Protein AF-A0A536TAF4-F1 (afdb_monomer)

Foldseek 3Di:
DLVVLLVPDDLVRLLVVLLVVLVVRDDPVVVVSSVSVVVPDVPSVVSSVVVVVVSVVVVVVVD

Sequence (63 aa):
MLRKLARLISCKEASRALSQMQDGSVSLPLYLRIRLHLIWCEACKRFEQQLRFLHRTMRRYRQ

Radius of gyration: 12.65 Å; Cα contacts (8 Å, |Δi|>4): 38; chains: 1; bounding box: 25×22×41 Å

Mean predicted aligned error: 5.21 Å

Secondary structure (DSSP, 8-state):
-HHHHHTSS-HHHHHHHHHHHHTT---HHHHHHHHHHHHH-HHHHHHHHHHHHHHHHHHHHT-

Solvent-accessible surface area (backbone atoms only — not comparable to full-atom values): 3676 Å² total; per-residue (Å²): 120,68,74,60,57,29,61,71,56,52,74,70,54,42,52,52,50,57,53,36,49,77,74,69,72,65,54,71,72,58,52,54,42,43,57,47,25,42,76,78,32,65,68,58,44,53,50,52,52,52,52,52,50,52,53,53,51,52,57,59,72,74,106

Structure (mmCIF, N/CA/C/O backbone):
data_AF-A0A536TAF4-F1
#
_entry.id   AF-A0A536TAF4-F1
#
loop_
_atom_site.group_PDB
_atom_site.id
_atom_site.type_symbol
_atom_site.label_atom_id
_atom_site.label_alt_id
_atom_site.label_comp_id
_atom_site.label_asym_id
_atom_site.label_entity_id
_atom_site.label_seq_id
_atom_site.pdbx_PDB_ins_code
_atom_site.Cartn_x
_atom_site.Cartn_y
_atom_site.Cartn_z
_atom_site.occupancy
_atom_site.B_iso_or_equiv
_atom_site.auth_seq_id
_atom_site.auth_comp_id
_atom_site.auth_asym_id
_atom_site.auth_atom_id
_atom_site.pdbx_PDB_model_num
ATOM 1 N N . MET A 1 1 ? 4.791 -1.195 -22.694 1.00 54.16 1 MET A N 1
ATOM 2 C CA . MET A 1 1 ? 5.546 -0.290 -21.790 1.00 54.16 1 MET A CA 1
ATOM 3 C C . MET A 1 1 ? 5.033 -0.236 -20.341 1.00 54.16 1 MET A C 1
ATOM 5 O O . MET A 1 1 ? 5.860 -0.068 -19.453 1.00 54.16 1 MET A O 1
ATOM 9 N N . LEU A 1 2 ? 3.741 -0.464 -20.047 1.00 56.88 2 LEU A N 1
ATOM 10 C CA . LEU A 1 2 ? 3.194 -0.407 -18.671 1.00 56.88 2 LEU A CA 1
ATOM 11 C C . LEU A 1 2 ? 3.834 -1.376 -17.648 1.00 56.88 2 LEU A C 1
ATOM 13 O O . LEU A 1 2 ? 3.929 -1.061 -16.465 1.00 56.88 2 LEU A O 1
ATOM 17 N N . ARG A 1 3 ? 4.312 -2.549 -18.087 1.00 55.38 3 ARG A N 1
ATOM 18 C CA . ARG A 1 3 ? 4.898 -3.584 -17.207 1.00 55.38 3 ARG A CA 1
ATOM 19 C C . ARG A 1 3 ? 6.187 -3.152 -16.489 1.00 55.38 3 ARG A C 1
ATOM 21 O O . ARG A 1 3 ? 6.449 -3.642 -15.395 1.00 55.38 3 ARG A O 1
ATOM 28 N N . LYS A 1 4 ? 6.985 -2.252 -17.085 1.00 58.75 4 LYS A N 1
ATOM 29 C CA . LYS A 1 4 ? 8.179 -1.678 -16.430 1.00 58.75 4 LYS A CA 1
ATOM 30 C C . LYS A 1 4 ? 7.786 -0.670 -15.343 1.00 58.75 4 LYS A C 1
ATOM 32 O O . LYS A 1 4 ? 8.414 -0.653 -14.295 1.00 58.75 4 LYS A O 1
ATOM 37 N N . LEU A 1 5 ? 6.707 0.090 -15.554 1.00 60.72 5 LEU A N 1
ATOM 38 C CA . LEU A 1 5 ? 6.163 1.041 -14.575 1.00 60.72 5 LEU A CA 1
ATOM 39 C C . LEU A 1 5 ? 5.576 0.370 -13.324 1.00 60.72 5 LEU A C 1
ATOM 41 O O . LEU A 1 5 ? 5.700 0.912 -12.234 1.00 60.72 5 LEU A O 1
ATOM 45 N N . ALA A 1 6 ? 5.009 -0.833 -13.444 1.00 58.78 6 ALA A N 1
ATOM 46 C CA . ALA A 1 6 ? 4.556 -1.605 -12.280 1.00 58.78 6 ALA A CA 1
ATOM 47 C C . ALA A 1 6 ? 5.716 -2.196 -11.443 1.00 58.78 6 ALA A C 1
ATOM 49 O O . ALA A 1 6 ? 5.558 -2.442 -10.248 1.00 58.78 6 ALA A O 1
ATOM 50 N N . ARG A 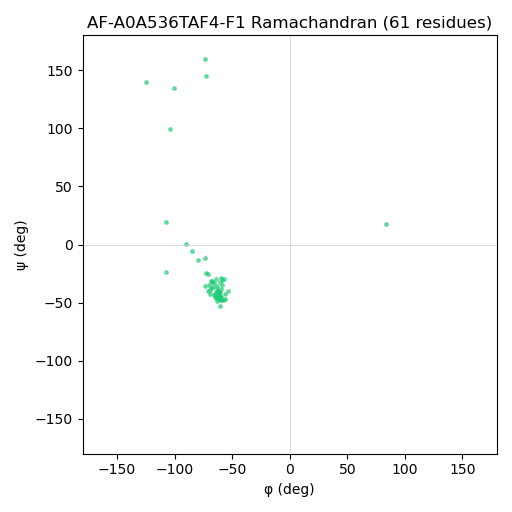1 7 ? 6.890 -2.403 -12.061 1.00 63.41 7 ARG A N 1
ATOM 51 C CA . ARG A 1 7 ? 8.137 -2.842 -11.400 1.00 63.41 7 ARG A CA 1
ATOM 52 C C . ARG A 1 7 ? 9.009 -1.689 -10.895 1.00 63.41 7 ARG A C 1
ATOM 54 O O . ARG A 1 7 ? 10.077 -1.939 -10.352 1.00 63.41 7 ARG A O 1
ATOM 61 N N . LEU A 1 8 ? 8.570 -0.447 -11.085 1.00 72.25 8 LEU A N 1
ATOM 62 C CA . LEU A 1 8 ? 9.336 0.756 -10.751 1.00 72.25 8 LEU A CA 1
ATOM 63 C C . LEU A 1 8 ? 9.409 1.009 -9.236 1.00 72.25 8 LEU A C 1
ATOM 65 O O . LEU A 1 8 ? 10.200 1.841 -8.811 1.00 72.25 8 LEU A O 1
ATOM 69 N N . ILE A 1 9 ? 8.609 0.290 -8.439 1.00 86.50 9 ILE A N 1
ATOM 70 C CA . ILE A 1 9 ? 8.725 0.238 -6.980 1.00 86.50 9 ILE A CA 1
ATOM 71 C C . ILE A 1 9 ? 8.865 -1.214 -6.522 1.00 86.50 9 ILE A C 1
ATOM 73 O O . ILE A 1 9 ? 8.202 -2.121 -7.040 1.00 86.50 9 ILE A O 1
ATOM 77 N N . SER A 1 10 ? 9.734 -1.434 -5.547 1.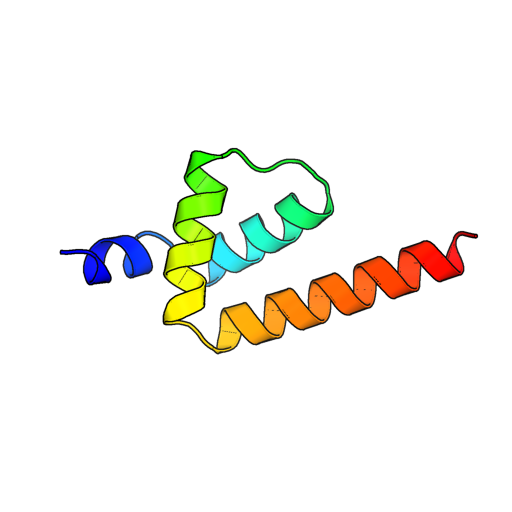00 89.25 10 SER A N 1
ATOM 78 C CA . SER A 1 10 ? 9.904 -2.723 -4.883 1.00 89.25 10 SER A CA 1
ATOM 79 C C . SER A 1 10 ? 8.729 -3.025 -3.948 1.00 89.25 10 SER A C 1
ATOM 81 O O . SER A 1 10 ? 8.050 -2.119 -3.466 1.00 89.25 10 SER A O 1
ATOM 83 N N . CYS A 1 11 ? 8.523 -4.302 -3.606 1.00 91.69 11 CYS A N 1
ATOM 84 C CA . CYS A 1 11 ? 7.516 -4.690 -2.611 1.00 91.69 11 CYS A CA 1
ATOM 85 C C . CYS A 1 11 ? 7.739 -4.001 -1.249 1.00 91.69 11 CYS A C 1
ATOM 87 O O . CYS A 1 11 ? 6.776 -3.733 -0.538 1.00 91.69 11 CYS A O 1
ATOM 89 N N . LYS A 1 12 ? 8.997 -3.679 -0.902 1.00 90.81 12 LYS A N 1
ATOM 90 C CA . LYS A 1 12 ? 9.370 -2.946 0.320 1.00 90.81 12 LYS A CA 1
ATOM 91 C C . LYS A 1 12 ? 8.921 -1.484 0.279 1.00 90.81 12 LYS A C 1
ATOM 93 O O . LYS A 1 12 ? 8.436 -0.952 1.273 1.00 90.81 12 LYS A O 1
ATOM 98 N N . GLU A 1 13 ? 9.089 -0.822 -0.860 1.00 90.88 13 GLU A N 1
ATOM 99 C CA . GLU A 1 13 ? 8.610 0.551 -1.047 1.00 90.88 13 GLU A CA 1
ATOM 100 C C . GLU A 1 13 ? 7.086 0.591 -1.126 1.00 90.88 13 GLU A C 1
ATOM 102 O O . GLU A 1 13 ? 6.465 1.459 -0.516 1.00 90.88 13 GLU A O 1
ATOM 107 N N . ALA A 1 14 ? 6.481 -0.386 -1.807 1.00 92.44 14 ALA A N 1
ATOM 108 C CA . ALA A 1 14 ? 5.036 -0.536 -1.873 1.00 92.44 14 ALA A CA 1
ATOM 109 C C . ALA A 1 14 ? 4.433 -0.739 -0.477 1.00 92.44 14 ALA A C 1
ATOM 111 O O . ALA A 1 14 ? 3.494 -0.034 -0.128 1.00 92.44 14 ALA A O 1
ATOM 112 N N . SER A 1 15 ? 4.978 -1.638 0.353 1.00 91.81 15 SER A N 1
ATOM 113 C CA . SER A 1 15 ? 4.466 -1.866 1.712 1.00 91.81 15 SER A CA 1
ATOM 114 C C . SER A 1 15 ? 4.617 -0.637 2.612 1.00 91.81 15 SER A C 1
ATOM 116 O O . SER A 1 15 ? 3.678 -0.285 3.326 1.00 91.81 15 SER A O 1
ATOM 118 N N . ARG A 1 16 ? 5.748 0.078 2.528 1.00 91.75 16 ARG A N 1
ATOM 119 C CA . ARG A 1 16 ? 5.943 1.350 3.241 1.00 91.75 16 ARG A CA 1
ATOM 120 C C . ARG A 1 16 ? 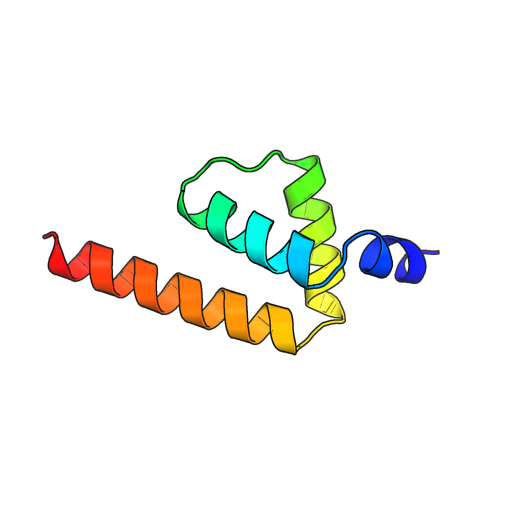4.904 2.388 2.825 1.00 91.75 16 ARG A C 1
ATOM 122 O O . ARG A 1 16 ? 4.287 3.012 3.684 1.00 91.75 16 ARG A O 1
ATOM 129 N N . ALA A 1 17 ? 4.696 2.560 1.526 1.00 92.12 17 ALA A N 1
ATOM 130 C CA . ALA A 1 17 ? 3.759 3.552 1.030 1.00 92.12 17 ALA A CA 1
ATOM 131 C C . ALA A 1 17 ? 2.298 3.166 1.329 1.00 92.12 17 ALA A C 1
ATOM 133 O O . ALA A 1 17 ? 1.499 4.029 1.674 1.00 92.12 17 ALA A O 1
ATOM 134 N N . LEU A 1 18 ? 1.958 1.873 1.299 1.00 92.31 18 LEU A N 1
ATOM 135 C CA . LEU A 1 18 ? 0.661 1.362 1.751 1.00 92.31 18 LEU A CA 1
ATOM 136 C C . LEU A 1 18 ? 0.396 1.679 3.229 1.00 92.31 18 LEU A C 1
ATOM 138 O O . LEU A 1 18 ? -0.727 2.037 3.568 1.00 92.31 18 LEU A O 1
ATOM 142 N N . SER A 1 19 ? 1.414 1.608 4.091 1.00 91.25 19 SER A N 1
ATOM 143 C CA . SER A 1 19 ? 1.300 2.070 5.481 1.00 91.25 19 SER A CA 1
ATOM 144 C C . SER A 1 19 ? 1.033 3.574 5.551 1.00 91.25 19 SER A C 1
ATOM 146 O O . SER A 1 19 ? 0.070 3.995 6.180 1.00 91.25 19 SER A O 1
ATOM 148 N N . GLN A 1 20 ? 1.810 4.379 4.824 1.00 91.12 20 GLN A N 1
ATOM 149 C CA . GLN A 1 20 ? 1.650 5.840 4.785 1.00 91.12 20 GLN A CA 1
ATOM 150 C C . GLN A 1 20 ? 0.275 6.287 4.265 1.00 91.12 20 GLN A C 1
ATOM 152 O O . GLN A 1 20 ? -0.254 7.311 4.699 1.00 91.12 20 GLN A O 1
ATOM 157 N N . MET A 1 21 ? -0.330 5.521 3.349 1.00 89.94 21 MET A N 1
ATOM 158 C CA . MET A 1 21 ? -1.689 5.776 2.859 1.00 89.94 21 MET A CA 1
ATOM 159 C C . MET A 1 21 ? -2.738 5.667 3.966 1.00 89.94 21 MET A C 1
ATOM 161 O O . MET A 1 21 ? -3.701 6.430 3.953 1.00 89.94 21 MET A O 1
ATOM 165 N N . GLN A 1 22 ? -2.559 4.752 4.923 1.00 86.75 22 GLN A N 1
ATOM 166 C CA . GLN A 1 22 ? -3.475 4.613 6.057 1.00 86.75 22 GLN A CA 1
ATOM 167 C C . GLN A 1 22 ? -3.409 5.827 6.991 1.00 86.75 22 GLN A C 1
ATOM 169 O O . GLN A 1 22 ? -4.436 6.232 7.541 1.00 86.75 22 GLN A O 1
ATOM 174 N N . ASP A 1 23 ? -2.233 6.446 7.082 1.00 86.50 23 ASP A N 1
ATOM 175 C CA . ASP A 1 23 ? -1.977 7.655 7.867 1.00 86.50 23 ASP A CA 1
ATOM 176 C C . ASP A 1 23 ? -2.322 8.955 7.110 1.00 86.50 23 ASP A C 1
ATOM 178 O O . ASP A 1 23 ? -2.274 10.039 7.684 1.00 86.50 23 ASP A O 1
ATOM 182 N N . GLY A 1 24 ? -2.695 8.869 5.824 1.00 82.38 24 GLY A N 1
ATOM 183 C CA . GLY A 1 24 ? -3.107 10.013 4.999 1.00 82.38 24 GLY A CA 1
ATOM 184 C C . GLY A 1 24 ? -1.964 10.814 4.362 1.00 82.38 24 GLY A C 1
ATOM 185 O O . GLY A 1 24 ? -2.185 11.939 3.926 1.00 82.38 24 GLY A O 1
ATOM 186 N N . SER A 1 25 ? -0.750 10.259 4.282 1.00 79.62 25 SER A N 1
ATOM 187 C CA . SER A 1 25 ? 0.477 11.009 3.943 1.00 79.62 25 SER A CA 1
ATOM 188 C C . SER A 1 25 ? 1.062 10.746 2.542 1.00 79.62 25 SER A C 1
ATOM 190 O O . SER A 1 25 ? 2.229 11.042 2.290 1.00 79.62 25 SER A O 1
ATOM 192 N N . VAL A 1 26 ? 0.286 10.208 1.592 1.00 85.75 26 VAL A N 1
ATOM 193 C CA . VAL A 1 26 ? 0.800 9.829 0.258 1.00 85.75 26 VAL A CA 1
ATOM 194 C C . VAL A 1 26 ? 0.487 10.846 -0.839 1.00 85.75 26 VAL A C 1
ATOM 196 O O . VAL A 1 26 ? -0.645 11.290 -1.009 1.00 85.75 26 VAL A O 1
ATOM 199 N N . SER A 1 27 ? 1.501 11.145 -1.659 1.00 86.00 27 SER A N 1
ATOM 200 C CA . SER A 1 27 ? 1.370 11.969 -2.860 1.00 86.00 27 SER A CA 1
ATOM 201 C C . SER A 1 27 ? 0.642 11.235 -3.999 1.00 86.00 27 SER A C 1
ATOM 203 O O . SER A 1 27 ? 0.814 10.031 -4.212 1.00 86.00 27 SER A O 1
ATOM 205 N N . LEU A 1 28 ? -0.147 11.973 -4.789 1.00 84.50 28 LEU A N 1
ATOM 206 C CA . LEU A 1 28 ? -0.932 11.430 -5.912 1.00 84.50 28 LEU A CA 1
ATOM 207 C C . LEU A 1 28 ? -0.108 10.614 -6.936 1.00 84.50 28 LEU A C 1
ATOM 209 O O . LEU A 1 28 ? -0.578 9.554 -7.364 1.00 84.50 28 LEU A O 1
ATOM 213 N N . PRO A 1 29 ? 1.127 11.011 -7.313 1.00 85.88 29 PRO A N 1
ATOM 214 C CA . PRO A 1 29 ? 1.942 10.218 -8.237 1.00 85.88 29 PRO A CA 1
ATOM 215 C C . PRO A 1 29 ? 2.370 8.871 -7.644 1.00 85.88 29 PRO A C 1
ATOM 217 O O . PRO A 1 29 ? 2.421 7.862 -8.352 1.00 85.88 29 PRO A O 1
ATOM 220 N N . LEU A 1 30 ? 2.666 8.839 -6.341 1.00 86.62 30 LEU A N 1
ATOM 221 C CA . LEU A 1 30 ? 3.046 7.619 -5.637 1.00 86.62 30 LEU A CA 1
ATOM 222 C C . LEU A 1 30 ? 1.849 6.669 -5.510 1.00 86.62 30 LEU A C 1
ATOM 224 O O . LEU A 1 30 ? 1.993 5.470 -5.747 1.00 86.62 30 LEU A O 1
ATOM 228 N N . TYR A 1 31 ? 0.654 7.206 -5.257 1.00 87.69 31 TYR A N 1
ATOM 229 C CA . TYR A 1 31 ? -0.588 6.435 -5.243 1.00 87.69 31 TYR A CA 1
ATOM 230 C C . TYR A 1 31 ? -0.834 5.687 -6.564 1.00 87.69 31 TYR A C 1
ATOM 232 O O . TYR A 1 31 ? -1.101 4.483 -6.557 1.00 87.69 31 TYR A O 1
ATOM 240 N N . LEU A 1 32 ? -0.677 6.361 -7.710 1.00 88.25 32 LEU A N 1
ATOM 241 C CA . LEU A 1 32 ? -0.830 5.730 -9.028 1.00 88.25 32 LEU A CA 1
ATOM 242 C C . LEU A 1 32 ? 0.187 4.600 -9.252 1.00 88.25 32 LEU A C 1
ATOM 244 O O . LEU A 1 32 ? -0.177 3.531 -9.744 1.00 88.25 32 LEU A O 1
ATOM 248 N N . ARG A 1 33 ? 1.450 4.796 -8.847 1.00 88.69 33 ARG A N 1
ATOM 249 C CA . ARG A 1 33 ? 2.493 3.758 -8.945 1.00 88.69 33 ARG A CA 1
ATOM 250 C C . ARG A 1 33 ? 2.151 2.519 -8.119 1.00 88.69 33 ARG A C 1
ATOM 252 O O . ARG A 1 33 ? 2.300 1.405 -8.616 1.00 88.69 33 ARG A O 1
ATOM 259 N N . ILE A 1 34 ? 1.645 2.698 -6.899 1.00 89.81 34 ILE A N 1
ATOM 260 C CA . ILE A 1 34 ? 1.213 1.585 -6.042 1.00 89.81 34 ILE A CA 1
ATOM 261 C C . ILE A 1 34 ? 0.037 0.850 -6.675 1.00 89.81 34 ILE A C 1
ATOM 263 O O . ILE A 1 34 ? 0.067 -0.373 -6.758 1.00 89.81 34 ILE A O 1
ATOM 267 N N . ARG A 1 35 ? -0.972 1.569 -7.183 1.00 89.19 35 ARG A N 1
ATOM 268 C CA . ARG A 1 35 ? -2.117 0.945 -7.866 1.00 89.19 35 ARG A CA 1
ATOM 269 C C . ARG A 1 35 ? -1.667 0.076 -9.038 1.00 89.19 35 ARG A C 1
ATOM 271 O O . ARG A 1 35 ? -2.141 -1.048 -9.165 1.00 89.19 35 ARG A O 1
ATOM 278 N N . LEU A 1 36 ? -0.708 0.550 -9.835 1.00 89.31 36 LEU A N 1
ATOM 279 C CA . LEU A 1 36 ? -0.110 -0.244 -10.910 1.00 89.31 36 LEU A CA 1
ATOM 280 C C . LEU A 1 36 ? 0.660 -1.462 -10.384 1.00 89.31 36 LEU A C 1
ATOM 282 O O . LEU A 1 36 ? 0.519 -2.542 -10.947 1.00 89.31 36 LEU A O 1
ATOM 286 N N . HIS A 1 37 ? 1.446 -1.320 -9.313 1.00 91.06 37 HIS A N 1
ATOM 287 C CA . HIS A 1 37 ? 2.168 -2.434 -8.687 1.00 91.06 37 HIS A CA 1
ATOM 288 C C . HIS A 1 37 ? 1.211 -3.522 -8.177 1.00 91.06 37 HIS A C 1
ATOM 290 O O . HIS A 1 37 ? 1.414 -4.713 -8.432 1.00 91.06 37 HIS A O 1
ATOM 296 N N . LEU A 1 38 ? 0.124 -3.108 -7.522 1.00 90.44 38 LEU A N 1
ATOM 297 C CA . LEU A 1 38 ? -0.898 -4.001 -6.994 1.00 90.44 38 LEU A CA 1
ATOM 298 C C . LEU A 1 38 ? -1.558 -4.838 -8.087 1.00 90.44 38 LEU A C 1
ATOM 300 O O . LEU A 1 38 ? -1.929 -5.959 -7.794 1.00 90.44 38 LEU A O 1
ATOM 304 N N . ILE A 1 39 ? -1.656 -4.383 -9.340 1.00 89.56 39 ILE A N 1
ATOM 305 C CA . ILE A 1 39 ? -2.231 -5.200 -10.429 1.00 89.56 39 ILE A CA 1
ATOM 306 C C . ILE A 1 39 ? -1.462 -6.520 -10.619 1.00 89.56 39 ILE A C 1
ATOM 308 O O . ILE A 1 39 ? -2.077 -7.545 -10.907 1.00 89.56 39 ILE A O 1
ATOM 312 N N . TRP A 1 40 ? -0.140 -6.513 -10.419 1.00 86.25 40 TRP A N 1
ATOM 313 C CA . TRP A 1 40 ? 0.736 -7.654 -10.717 1.00 86.25 40 TRP A CA 1
ATOM 314 C C . TRP A 1 40 ? 1.248 -8.378 -9.467 1.00 86.25 40 TRP A C 1
ATOM 316 O O . TRP A 1 40 ? 1.627 -9.543 -9.558 1.00 86.25 40 TRP A O 1
ATOM 326 N N . CYS A 1 41 ? 1.287 -7.704 -8.314 1.00 91.06 41 CYS A N 1
ATOM 327 C CA . CYS A 1 41 ? 1.825 -8.255 -7.072 1.00 91.06 41 CYS A CA 1
ATOM 328 C C . CYS A 1 41 ? 0.709 -8.653 -6.100 1.00 91.06 41 CYS A C 1
ATOM 330 O O . CYS A 1 41 ? 0.179 -7.831 -5.349 1.00 91.06 41 CYS A O 1
ATOM 332 N N . GLU A 1 42 ? 0.388 -9.9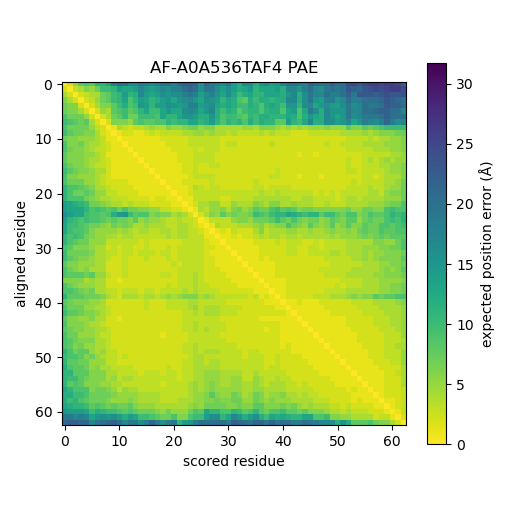45 -6.075 1.00 92.31 42 GLU A N 1
ATOM 333 C CA . GLU A 1 42 ? -0.652 -10.493 -5.198 1.00 92.31 42 GLU A CA 1
ATOM 334 C C . GLU A 1 42 ? -0.283 -10.391 -3.707 1.00 92.31 42 GLU A C 1
ATOM 336 O O . GLU A 1 42 ? -1.143 -10.136 -2.866 1.00 92.31 42 GLU A O 1
ATOM 341 N N . ALA A 1 43 ? 1.006 -10.503 -3.368 1.00 92.62 43 ALA A N 1
ATOM 342 C CA . ALA A 1 43 ? 1.481 -10.348 -1.993 1.00 92.62 43 ALA A CA 1
ATOM 343 C C . ALA A 1 43 ? 1.161 -8.950 -1.435 1.00 92.62 43 ALA A C 1
ATOM 345 O O . ALA A 1 43 ? 0.610 -8.823 -0.341 1.00 92.62 43 ALA A O 1
ATOM 346 N N . CYS A 1 44 ? 1.434 -7.897 -2.212 1.00 93.44 44 CYS A N 1
ATOM 347 C CA . CYS A 1 44 ? 1.125 -6.528 -1.806 1.00 93.44 44 CYS A CA 1
ATOM 348 C C . CYS A 1 44 ? -0.388 -6.256 -1.755 1.00 93.44 44 CYS A C 1
ATOM 350 O O . CYS A 1 44 ? -0.819 -5.501 -0.885 1.00 93.44 44 CYS A O 1
ATOM 352 N N . LYS A 1 45 ? -1.212 -6.897 -2.604 1.00 93.12 45 LYS A N 1
ATOM 353 C CA . LYS A 1 45 ? -2.683 -6.816 -2.478 1.00 93.12 45 LYS A CA 1
ATOM 354 C C . LYS A 1 45 ? -3.173 -7.390 -1.152 1.00 93.12 45 LYS A C 1
ATOM 356 O O . LYS A 1 45 ? -3.985 -6.758 -0.478 1.00 93.12 45 LYS A O 1
ATOM 361 N N . ARG A 1 46 ? -2.682 -8.572 -0.768 1.00 95.06 46 ARG A N 1
ATOM 362 C CA . ARG A 1 46 ? -3.052 -9.214 0.505 1.00 95.06 46 ARG A CA 1
ATOM 363 C C . ARG A 1 46 ? -2.634 -8.357 1.696 1.00 95.06 46 ARG A C 1
ATOM 365 O O . ARG A 1 46 ? -3.436 -8.134 2.597 1.00 95.06 46 ARG A O 1
ATOM 372 N N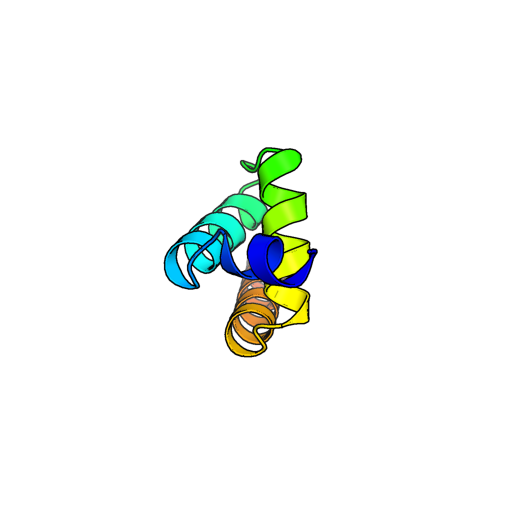 . PHE A 1 47 ? -1.425 -7.803 1.654 1.00 94.38 47 PHE A N 1
ATOM 373 C CA . PHE A 1 47 ? -0.937 -6.884 2.681 1.00 94.38 47 PHE A CA 1
ATOM 374 C C . PHE A 1 47 ? -1.818 -5.630 2.816 1.00 94.38 47 PHE A C 1
ATOM 376 O O . PHE A 1 47 ? -2.209 -5.256 3.919 1.00 94.38 47 PHE A O 1
ATOM 383 N N . GLU A 1 48 ? -2.211 -5.010 1.699 1.00 94.19 48 GLU A N 1
ATOM 384 C CA . GLU A 1 48 ? -3.128 -3.864 1.698 1.00 94.19 48 GLU A CA 1
ATOM 385 C C . GLU A 1 48 ? -4.495 -4.220 2.318 1.00 94.19 48 GLU A C 1
ATOM 387 O O . GLU A 1 48 ? -5.072 -3.441 3.080 1.00 94.19 48 GLU A O 1
ATOM 392 N N . GLN A 1 49 ? -5.034 -5.406 2.016 1.00 93.75 49 GLN A N 1
ATOM 393 C CA . GLN A 1 49 ? -6.272 -5.892 2.632 1.00 93.75 49 GLN A CA 1
ATOM 394 C C . GLN A 1 49 ? 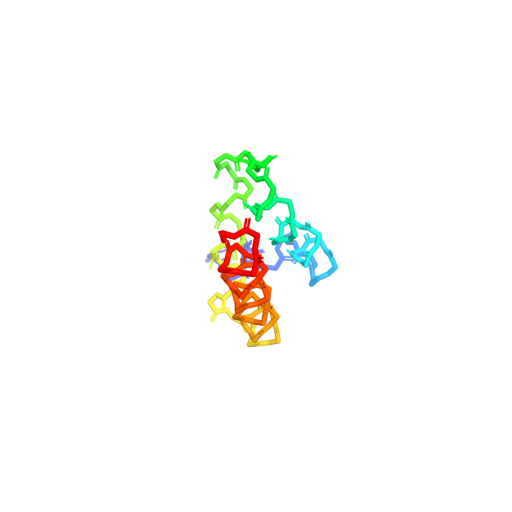-6.125 -6.066 4.151 1.00 93.75 49 GLN A C 1
ATOM 396 O O . GLN A 1 49 ? -7.007 -5.621 4.887 1.00 93.75 49 GLN A O 1
ATOM 401 N N . GLN A 1 50 ? -5.008 -6.636 4.616 1.00 94.69 50 GLN A N 1
ATOM 402 C CA . GLN A 1 50 ? -4.707 -6.790 6.042 1.00 94.69 50 GLN A CA 1
ATOM 403 C C . GLN A 1 50 ? -4.605 -5.436 6.757 1.00 94.69 50 GLN A C 1
ATOM 405 O O . GLN A 1 50 ? -5.242 -5.255 7.795 1.00 94.69 50 GLN A O 1
ATOM 410 N N . LEU A 1 51 ? -3.890 -4.458 6.185 1.00 93.06 51 LEU A N 1
ATOM 411 C CA . LEU A 1 51 ? -3.805 -3.114 6.772 1.00 93.06 51 LEU A CA 1
ATOM 412 C C . LEU A 1 51 ? -5.174 -2.446 6.870 1.00 93.06 51 LEU A C 1
ATOM 414 O O . LEU A 1 51 ? -5.514 -1.880 7.907 1.00 93.06 51 LEU A O 1
ATOM 418 N N . ARG A 1 52 ? -5.989 -2.524 5.811 1.00 91.69 52 ARG A N 1
ATOM 419 C CA 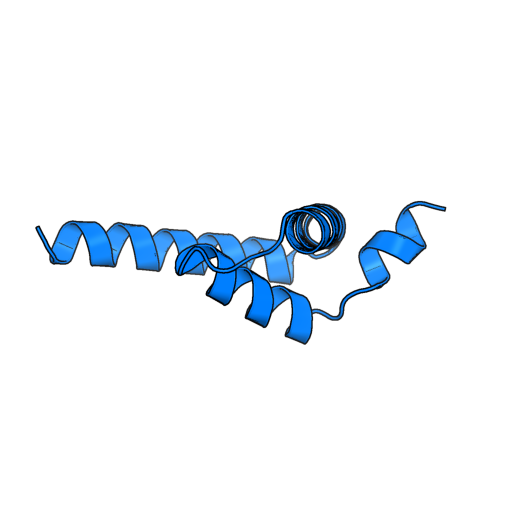. ARG A 1 52 ? -7.342 -1.952 5.834 1.00 91.69 52 ARG A CA 1
ATOM 420 C C . ARG A 1 52 ? -8.226 -2.602 6.886 1.00 91.69 52 ARG A C 1
ATOM 422 O O . ARG A 1 52 ? -9.011 -1.897 7.518 1.00 91.69 52 ARG A O 1
ATOM 429 N N . PHE A 1 53 ? -8.128 -3.920 7.050 1.00 93.69 53 PHE A N 1
ATOM 430 C CA . PHE A 1 53 ? -8.847 -4.633 8.099 1.00 93.69 53 PHE A CA 1
ATOM 431 C C . PHE A 1 53 ? -8.431 -4.115 9.478 1.00 93.69 53 PHE A C 1
ATOM 433 O O . PHE A 1 53 ? -9.291 -3.662 10.232 1.00 93.69 53 PHE A O 1
ATOM 440 N N . LEU A 1 54 ? -7.125 -4.081 9.761 1.00 92.06 54 LEU A N 1
ATOM 441 C CA . LEU A 1 54 ? -6.592 -3.597 11.035 1.00 92.06 54 LEU A CA 1
ATOM 442 C C . LEU A 1 54 ? -7.044 -2.162 11.330 1.00 92.06 54 LEU A C 1
ATOM 444 O O . LEU A 1 54 ? -7.572 -1.884 12.403 1.00 92.06 54 LEU A O 1
ATOM 448 N N . HIS A 1 55 ? -6.924 -1.266 10.349 1.00 89.81 55 HIS A N 1
ATOM 449 C CA . HIS A 1 55 ? -7.300 0.142 10.487 1.00 89.81 55 HIS A CA 1
ATOM 450 C C . HIS A 1 55 ? -8.789 0.338 10.765 1.00 89.81 55 HIS A C 1
ATOM 452 O O . HIS A 1 55 ? -9.170 1.169 11.586 1.00 89.81 55 HIS A O 1
ATOM 458 N N . ARG A 1 56 ? -9.653 -0.427 10.086 1.00 90.69 56 ARG A N 1
ATOM 459 C CA . ARG A 1 56 ? -11.104 -0.391 10.320 1.00 90.69 56 ARG A CA 1
ATOM 460 C C . ARG A 1 56 ? -11.449 -0.910 11.712 1.00 90.69 56 ARG A C 1
ATOM 462 O O . ARG A 1 56 ? -12.262 -0.290 12.389 1.00 90.69 56 ARG A O 1
ATOM 469 N N . THR A 1 57 ? -10.827 -2.005 12.143 1.00 92.25 57 THR A N 1
ATOM 470 C CA . THR A 1 57 ? -11.051 -2.587 13.473 1.00 92.25 57 THR A CA 1
ATOM 471 C C . THR A 1 57 ? -10.575 -1.648 14.579 1.00 92.25 57 THR A C 1
ATOM 473 O O . THR A 1 57 ? -11.330 -1.380 15.506 1.00 92.25 57 THR A O 1
ATOM 476 N N . MET A 1 58 ? -9.385 -1.055 14.446 1.00 90.81 58 MET A N 1
ATOM 477 C CA .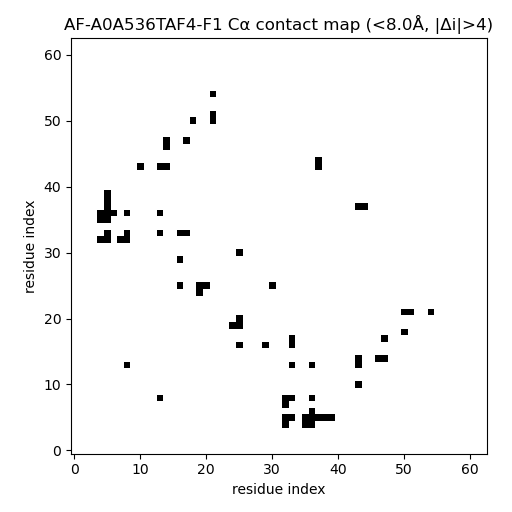 MET A 1 58 ? -8.874 -0.066 15.403 1.00 90.81 58 MET A CA 1
ATOM 478 C C . MET A 1 58 ? -9.753 1.185 15.479 1.00 90.81 58 MET A C 1
ATOM 480 O O . MET A 1 58 ? -10.009 1.691 16.567 1.00 90.81 58 MET A O 1
ATOM 484 N N . ARG A 1 59 ? -10.266 1.674 14.341 1.00 87.50 59 ARG A N 1
ATOM 485 C CA . ARG A 1 59 ? -11.215 2.799 14.332 1.00 87.50 59 ARG A CA 1
ATOM 486 C C . ARG A 1 59 ? -12.520 2.477 15.052 1.00 87.50 59 ARG A C 1
ATOM 488 O O . ARG A 1 59 ? -13.033 3.358 15.725 1.00 87.50 59 ARG A O 1
ATOM 495 N N . ARG A 1 60 ? -13.034 1.250 14.921 1.00 89.25 60 ARG A N 1
ATOM 496 C CA . ARG A 1 60 ? -14.220 0.795 15.665 1.00 89.25 60 ARG A CA 1
ATOM 497 C C . ARG A 1 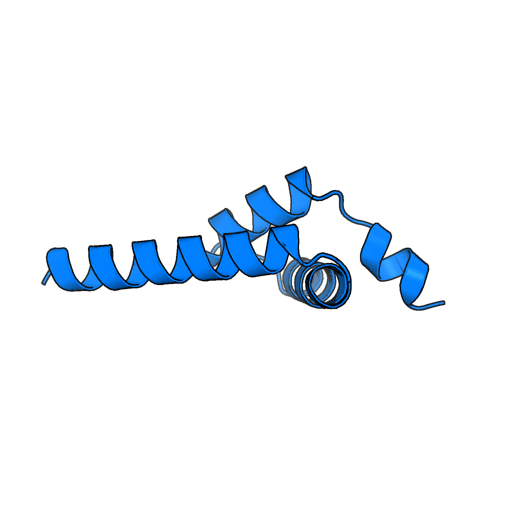60 ? -13.943 0.653 17.158 1.00 89.25 60 ARG A C 1
ATOM 499 O O . ARG A 1 60 ? -14.808 0.985 17.941 1.00 89.25 60 ARG A O 1
ATOM 506 N N . TYR A 1 61 ? -12.755 0.185 17.538 1.00 89.00 61 TYR A N 1
ATOM 507 C CA . TYR A 1 61 ? -12.378 0.023 18.946 1.00 89.00 61 TYR A CA 1
ATOM 508 C C . TYR A 1 61 ? -12.157 1.359 19.675 1.00 89.00 61 TYR A C 1
ATOM 510 O O . TYR A 1 61 ? -12.265 1.428 20.891 1.00 89.00 61 TYR A O 1
ATOM 518 N N . ARG A 1 62 ? -11.804 2.421 18.941 1.00 83.38 62 ARG A N 1
ATOM 519 C CA . ARG A 1 62 ? -11.613 3.769 19.498 1.00 83.38 62 ARG A CA 1
ATOM 520 C C . ARG A 1 62 ? -12.935 4.526 19.736 1.00 83.38 62 ARG A C 1
ATOM 522 O O . ARG A 1 62 ? -12.891 5.578 20.369 1.00 83.38 62 ARG A O 1
ATOM 529 N N . GLN A 1 63 ? -14.053 4.049 19.183 1.00 58.22 63 GLN A N 1
ATOM 530 C CA . GLN A 1 63 ? -15.397 4.608 19.394 1.00 58.22 63 GLN A CA 1
ATOM 531 C C . GLN A 1 63 ? -16.034 3.993 20.635 1.00 58.22 63 GLN A C 1
ATOM 533 O O . GLN A 1 63 ? -16.745 4.749 21.326 1.00 58.22 63 GLN A O 1
#

Nearest PDB structures (foldseek):
  6in7-assembly1_A  TM=8.562E-01  e=4.946E+00  Pseudomonas aeruginosa PAO1

pLDDT: mean 85.59, std 11.11, range [54.16, 95.06]